Protein AF-A0A3B6VGK0-F1 (afdb_monomer_lite)

Radius of gyration: 17.01 Å; chains: 1; bounding box: 40×33×48 Å

Foldseek 3Di:
DQLVVQAQWWFQFPVRWIWHQHSQRKIWIDHPNDTDFIWAWDAAPDNFKGKTWGFDQPCVVLVQADDDADRHTATAMKMWGADPQWIKIFDFWDPVLVVLQVVCQVVAADPSNYGDPPHHCPSRDHDDPNGGDPPHIGTRGGID

Sequence (144 aa):
MWIKAVKGKSVLAPNGYLYTFKENGNVEYKINGMKRGTGIFLYAESPTNAYYYEKMPLNYVAYDVKGSIPDDKVNMLVGFILNNGKLEMTAGYTKAYKQRLSDWKKSNLTIYNTLREGKDMSEYPIPLIEEVDNFNTIKFGTLR

Secondary structure (DSSP, 8-state):
-HHHHHTT-EEE-TTS-EEEE-TTS-EEEEETTEEEEEEEEEEESSSSEEEEEEEEEHHHHTTT-BS-----EEEEEEEEEEETTEEEEE-SB-HHHHHHHHHHHHHHB-TTSBBPTT--STT--PPPGGGB-TTSEEEEEE--

Structure (mmCIF, N/CA/C/O backbone):
data_AF-A0A3B6VGK0-F1
#
_entry.id   AF-A0A3B6VGK0-F1
#
loop_
_atom_site.group_PDB
_atom_site.id
_atom_site.type_symbol
_atom_site.label_atom_id
_atom_site.label_alt_id
_atom_site.label_comp_id
_atom_site.label_asym_id
_atom_site.label_entity_id
_atom_site.label_seq_id
_atom_site.pdbx_PDB_ins_code
_atom_site.Cartn_x
_atom_site.Cartn_y
_atom_site.Cartn_z
_atom_site.occupancy
_atom_site.B_iso_or_equiv
_atom_site.auth_seq_id
_atom_site.auth_comp_id
_atom_site.auth_asym_id
_atom_site.auth_atom_id
_atom_site.pdbx_PDB_model_num
ATOM 1 N N . MET A 1 1 ? -18.307 -4.862 9.634 1.00 85.12 1 MET A N 1
ATOM 2 C CA . MET A 1 1 ? -17.968 -4.788 11.077 1.00 85.12 1 MET A CA 1
ATOM 3 C C . MET A 1 1 ? -16.772 -3.874 11.330 1.00 85.12 1 MET A C 1
ATOM 5 O O . MET A 1 1 ? -16.909 -3.000 12.174 1.00 85.12 1 MET A O 1
ATOM 9 N N . TRP A 1 2 ? -15.692 -3.969 10.542 1.00 95.75 2 TRP A N 1
ATOM 10 C CA . TRP A 1 2 ? -14.531 -3.061 10.597 1.00 95.75 2 TRP A CA 1
ATOM 11 C C . TRP A 1 2 ? -14.870 -1.560 10.671 1.00 95.75 2 TRP A C 1
ATOM 13 O O . TRP A 1 2 ? -14.521 -0.909 11.648 1.00 95.75 2 TRP A O 1
ATOM 23 N N . ILE A 1 3 ? -15.620 -1.011 9.698 1.00 96.06 3 ILE A N 1
ATOM 24 C CA . ILE A 1 3 ? -15.941 0.434 9.662 1.00 96.06 3 ILE A CA 1
ATOM 25 C C . ILE A 1 3 ? -16.615 0.893 10.962 1.00 96.06 3 ILE A C 1
ATOM 27 O O . ILE A 1 3 ? -16.268 1.938 11.496 1.00 96.06 3 ILE A O 1
ATOM 31 N N . LYS A 1 4 ? -17.520 0.089 11.537 1.00 94.12 4 LYS A N 1
ATOM 32 C CA . LYS A 1 4 ? -18.161 0.414 12.824 1.00 94.12 4 LYS A CA 1
ATOM 33 C C . LYS A 1 4 ? -17.151 0.507 13.975 1.00 94.12 4 LYS A C 1
ATOM 35 O O . LYS A 1 4 ? -17.371 1.285 14.894 1.00 94.12 4 LYS A O 1
ATOM 40 N N . ALA A 1 5 ? -16.070 -0.270 13.928 1.00 93.75 5 ALA A N 1
ATOM 41 C CA . ALA A 1 5 ? -15.038 -0.281 14.958 1.00 93.75 5 ALA A CA 1
ATOM 42 C C . ALA A 1 5 ? -14.089 0.925 14.871 1.00 93.75 5 ALA A C 1
ATOM 44 O O . ALA A 1 5 ? -13.596 1.366 15.912 1.00 93.75 5 ALA A O 1
ATOM 45 N N . VAL A 1 6 ? -13.847 1.453 13.665 1.00 96.00 6 VAL A N 1
ATOM 46 C CA . VAL A 1 6 ? -12.837 2.500 13.425 1.00 96.00 6 VAL A CA 1
ATOM 47 C C . VAL A 1 6 ? -13.415 3.879 13.111 1.00 96.00 6 VAL A C 1
ATOM 49 O O . VAL A 1 6 ? -12.727 4.867 13.331 1.00 96.00 6 VAL A O 1
ATOM 52 N N . LYS A 1 7 ? -14.656 3.985 12.620 1.00 95.50 7 LYS A N 1
ATOM 53 C CA . LYS A 1 7 ? -15.234 5.264 12.175 1.00 95.50 7 LYS A CA 1
ATOM 54 C C . LYS A 1 7 ? -15.174 6.341 13.261 1.00 95.50 7 LYS A C 1
ATOM 56 O O . LYS A 1 7 ? -15.470 6.080 14.427 1.00 95.50 7 LYS A O 1
ATOM 61 N N . GLY A 1 8 ? -14.758 7.539 12.864 1.00 95.56 8 GLY A N 1
ATOM 62 C CA . GLY A 1 8 ? -14.584 8.692 13.744 1.00 95.56 8 GLY A CA 1
ATOM 63 C C . GLY A 1 8 ? -13.316 8.650 14.601 1.00 95.56 8 GLY A C 1
ATOM 64 O O . GLY A 1 8 ? -12.949 9.679 15.164 1.00 95.56 8 GLY A O 1
ATOM 65 N N . LYS A 1 9 ? -12.620 7.509 14.673 1.00 96.50 9 LYS A N 1
ATOM 66 C CA . LYS A 1 9 ? -11.427 7.340 15.506 1.00 96.50 9 LYS A CA 1
ATOM 67 C C . LYS A 1 9 ? -10.157 7.724 14.771 1.00 96.50 9 LYS A C 1
ATOM 69 O O . LYS A 1 9 ? -10.081 7.681 13.539 1.00 96.50 9 LYS A O 1
ATOM 74 N N . SER A 1 10 ? -9.135 8.062 15.545 1.00 97.06 10 SER A N 1
ATOM 75 C CA . SER A 1 10 ? -7.811 8.394 15.037 1.00 97.06 10 SER A CA 1
ATOM 76 C C . SER A 1 10 ? -6.692 7.665 15.775 1.00 97.06 10 SER A C 1
ATOM 78 O O . SER A 1 10 ? -6.849 7.234 16.914 1.00 97.06 10 SER A O 1
ATOM 80 N N . VAL A 1 11 ? -5.534 7.547 15.130 1.00 96.81 11 VAL A N 1
ATOM 81 C CA . VAL A 1 11 ? -4.303 7.028 15.732 1.00 96.81 11 VAL A CA 1
ATOM 82 C C . VAL A 1 11 ? -3.107 7.841 15.247 1.00 96.81 11 VAL A C 1
ATOM 84 O O . VAL A 1 11 ? -3.012 8.182 14.068 1.00 96.81 11 VAL A O 1
ATOM 87 N N . LEU A 1 12 ? -2.203 8.175 16.166 1.00 95.44 12 LEU A N 1
ATOM 88 C CA . LEU A 1 12 ? -0.925 8.803 15.844 1.00 95.44 12 LEU A CA 1
ATOM 89 C C . LEU A 1 12 ? 0.101 7.703 15.581 1.00 95.44 12 LEU A C 1
ATOM 91 O O . LEU A 1 12 ? 0.459 6.986 16.508 1.00 95.44 12 LEU A O 1
ATOM 95 N N . ALA A 1 13 ? 0.546 7.573 14.335 1.00 92.88 13 ALA A N 1
ATOM 96 C CA . ALA A 1 13 ? 1.532 6.581 13.934 1.00 92.88 13 ALA A CA 1
ATOM 97 C C . ALA A 1 13 ? 2.969 7.014 14.311 1.00 92.88 13 ALA A C 1
ATOM 99 O O . ALA A 1 13 ? 3.237 8.213 14.446 1.00 92.88 13 ALA A O 1
ATOM 100 N N . PRO A 1 14 ? 3.929 6.071 14.421 1.00 89.56 14 PRO A N 1
ATOM 101 C CA . PRO A 1 14 ? 5.321 6.367 14.786 1.00 89.56 14 PRO A CA 1
ATOM 102 C C . PRO A 1 14 ? 6.034 7.356 13.858 1.00 89.56 14 PRO A C 1
ATOM 104 O O . PRO A 1 14 ? 6.986 8.011 14.264 1.00 89.56 14 PRO A O 1
ATOM 107 N N . ASN A 1 15 ? 5.572 7.478 12.614 1.00 85.94 15 ASN A N 1
ATOM 108 C CA . ASN A 1 15 ? 6.086 8.426 11.625 1.00 85.94 15 ASN A CA 1
ATOM 109 C C . ASN A 1 15 ? 5.577 9.871 11.838 1.00 85.94 15 ASN A C 1
ATOM 111 O O . ASN A 1 15 ? 5.844 10.737 11.008 1.00 85.94 15 ASN A O 1
ATOM 115 N N . GLY A 1 16 ? 4.824 10.133 12.914 1.00 91.06 16 GLY A N 1
ATOM 116 C CA . GLY A 1 16 ? 4.277 11.448 13.258 1.00 91.06 16 GLY A CA 1
ATOM 117 C C . GLY A 1 16 ? 2.968 11.796 12.546 1.00 91.06 16 GLY A C 1
ATOM 118 O O . GLY A 1 16 ? 2.431 12.885 12.750 1.00 91.06 16 GLY A O 1
ATOM 119 N N . TYR A 1 17 ? 2.431 10.890 11.727 1.00 95.06 17 TYR A N 1
ATOM 120 C CA . TYR A 1 17 ? 1.174 11.117 11.027 1.00 95.06 17 TYR A CA 1
ATOM 121 C C . TYR A 1 17 ? -0.026 10.748 11.898 1.00 95.06 17 TYR A C 1
ATOM 123 O O . TYR A 1 17 ? -0.080 9.673 12.496 1.00 95.06 17 TYR A O 1
ATOM 131 N N . LEU A 1 18 ? -1.029 11.620 11.916 1.00 96.75 18 LEU A N 1
ATOM 132 C CA . LEU A 1 18 ? -2.337 11.335 12.492 1.00 96.75 18 LEU A CA 1
ATOM 133 C C . LEU A 1 18 ? -3.234 10.733 11.412 1.00 96.75 18 LEU A C 1
ATOM 135 O O . LEU A 1 18 ? -3.586 11.431 10.463 1.00 96.75 18 LEU A O 1
ATOM 139 N N . TYR A 1 19 ? -3.611 9.469 11.574 1.00 97.25 19 TYR A N 1
ATOM 140 C CA . TYR A 1 19 ? -4.562 8.763 10.719 1.00 97.25 19 TYR A CA 1
ATOM 141 C C . TYR A 1 19 ? -5.956 8.863 11.335 1.00 97.25 19 TYR A C 1
ATOM 143 O O . TYR A 1 19 ? -6.136 8.467 12.481 1.00 97.25 19 TYR A O 1
ATOM 151 N N . THR A 1 20 ? -6.939 9.354 10.584 1.00 97.75 20 THR A N 1
ATOM 152 C CA . THR A 1 20 ? -8.339 9.503 11.002 1.00 97.75 20 THR A CA 1
ATOM 153 C C . THR A 1 20 ? -9.248 8.702 10.078 1.00 97.75 20 THR A C 1
ATOM 155 O O . THR A 1 20 ? -9.337 8.980 8.879 1.00 97.75 20 THR A O 1
ATOM 158 N N . PHE A 1 21 ? -9.968 7.739 10.645 1.00 97.50 21 PHE A N 1
ATOM 159 C CA . PHE A 1 21 ? -10.913 6.893 9.926 1.00 97.50 21 PHE A CA 1
ATOM 160 C C . PHE A 1 21 ? -12.260 7.604 9.787 1.00 97.50 21 PHE A C 1
ATOM 162 O O . PHE A 1 21 ? -12.899 8.000 10.762 1.00 97.50 21 PHE A O 1
ATOM 169 N N . LYS A 1 22 ? -12.694 7.799 8.548 1.00 97.56 22 LYS A N 1
ATOM 170 C CA . LYS A 1 22 ? -13.919 8.510 8.183 1.00 97.56 22 LYS A CA 1
ATOM 171 C C . LYS A 1 22 ? -15.130 7.576 8.257 1.00 97.56 22 LYS A C 1
ATOM 173 O O . LYS A 1 22 ? -14.996 6.355 8.266 1.00 97.56 22 LYS A O 1
ATOM 178 N N . GLU A 1 23 ? -16.329 8.155 8.255 1.00 95.62 23 GLU A N 1
ATOM 179 C CA . GLU A 1 23 ? -17.593 7.398 8.310 1.00 95.62 23 GLU A CA 1
ATOM 180 C C . GLU A 1 23 ? -17.763 6.409 7.145 1.00 95.62 23 GLU A C 1
ATOM 182 O O . GLU A 1 23 ? -18.364 5.353 7.320 1.00 95.62 23 GLU A O 1
ATOM 187 N N . ASN A 1 24 ? -17.195 6.714 5.974 1.00 94.12 24 ASN A N 1
ATOM 188 C CA . ASN A 1 24 ? -17.218 5.833 4.803 1.00 94.12 24 ASN A CA 1
ATOM 189 C C . ASN A 1 24 ? -16.119 4.751 4.820 1.00 94.12 24 ASN A C 1
ATOM 191 O O . ASN A 1 24 ? -15.945 4.042 3.836 1.00 94.12 24 ASN A O 1
ATOM 195 N N . GLY A 1 25 ? -15.357 4.642 5.910 1.00 94.19 25 GLY A N 1
ATOM 196 C CA . GLY A 1 25 ? -14.272 3.681 6.068 1.00 94.19 25 GLY A CA 1
ATOM 197 C C . GLY A 1 25 ? -12.907 4.179 5.607 1.00 94.19 25 GLY A C 1
ATOM 198 O O . GLY A 1 25 ? -11.918 3.656 6.113 1.00 94.19 25 GLY A O 1
ATOM 199 N N . ASN A 1 26 ? -12.824 5.186 4.726 1.00 97.88 26 ASN A N 1
ATOM 200 C CA . ASN A 1 26 ? -11.548 5.746 4.263 1.00 97.88 26 ASN A CA 1
ATOM 201 C C . ASN A 1 26 ? -10.717 6.279 5.432 1.00 97.88 26 ASN A C 1
ATOM 203 O O . ASN A 1 26 ? -11.262 6.705 6.449 1.00 97.88 26 ASN A O 1
ATOM 207 N N . VAL A 1 27 ? -9.401 6.327 5.261 1.00 97.50 27 VAL A N 1
ATOM 208 C CA . VAL A 1 27 ? -8.486 6.886 6.255 1.00 97.50 27 VAL A CA 1
ATOM 209 C C . VAL A 1 27 ? -7.787 8.114 5.686 1.00 97.50 27 VAL A C 1
ATOM 211 O O . VAL A 1 27 ? -7.118 8.053 4.662 1.00 97.50 27 VAL A O 1
ATOM 214 N N . GLU A 1 28 ? -7.961 9.262 6.330 1.00 97.69 28 GLU A N 1
ATOM 215 C CA . GLU A 1 28 ? -7.221 10.483 6.009 1.00 97.69 28 GLU A CA 1
ATOM 216 C C . GLU A 1 28 ? -6.013 10.583 6.930 1.00 97.69 28 GLU A C 1
ATOM 218 O O . GLU A 1 28 ? -6.163 10.381 8.131 1.00 97.69 28 GLU A O 1
ATOM 223 N N . TYR A 1 29 ? -4.839 10.924 6.401 1.00 95.75 29 TYR A N 1
ATOM 224 C CA . TYR A 1 29 ? -3.655 11.103 7.235 1.00 95.75 29 TYR A CA 1
ATOM 225 C C . TYR A 1 29 ? -3.034 12.491 7.080 1.00 95.75 29 TYR A C 1
ATOM 227 O O . TYR A 1 29 ? -2.972 13.070 5.986 1.00 95.75 29 TYR A O 1
ATOM 235 N N . LYS A 1 30 ? -2.616 13.048 8.219 1.00 96.88 30 LYS A N 1
ATOM 236 C CA . LYS A 1 30 ? -2.126 14.423 8.369 1.00 96.88 30 LYS A CA 1
ATOM 237 C C . LYS A 1 30 ? -0.791 14.459 9.086 1.00 96.88 30 LYS A C 1
ATOM 239 O O . LYS A 1 30 ? -0.551 13.650 9.971 1.00 96.88 30 LYS A O 1
ATOM 244 N N . ILE A 1 31 ? 0.013 15.468 8.776 1.00 94.81 31 ILE A N 1
ATOM 245 C CA . ILE A 1 31 ? 1.190 15.849 9.564 1.00 94.81 31 ILE A CA 1
ATOM 246 C C . ILE A 1 31 ? 1.160 17.364 9.753 1.00 94.81 31 ILE A C 1
ATOM 248 O O . ILE A 1 31 ? 0.860 18.095 8.807 1.00 94.81 31 ILE A O 1
ATOM 252 N N . ASN A 1 32 ? 1.402 17.839 10.975 1.00 91.44 32 ASN A N 1
ATOM 253 C CA . ASN A 1 32 ? 1.328 19.265 11.328 1.00 91.44 32 ASN A CA 1
ATOM 254 C C . ASN A 1 32 ? 0.007 19.933 10.880 1.00 91.44 32 ASN A C 1
ATOM 256 O O . ASN A 1 32 ? 0.004 21.029 10.329 1.00 91.44 32 ASN A O 1
ATOM 260 N N . GLY A 1 33 ? -1.122 19.231 11.039 1.00 88.69 33 GLY A N 1
ATOM 261 C CA . GLY A 1 33 ? -2.460 19.707 10.651 1.00 88.69 33 GLY A CA 1
ATOM 262 C C . GLY A 1 33 ? -2.767 19.672 9.146 1.00 88.69 33 GLY A C 1
ATOM 263 O O . GLY A 1 33 ? -3.934 19.754 8.762 1.00 88.69 33 GLY A O 1
ATOM 264 N N . MET A 1 34 ? -1.764 19.475 8.288 1.00 93.69 34 MET A N 1
ATOM 265 C CA . MET A 1 34 ? -1.931 19.446 6.835 1.00 93.69 34 MET A CA 1
ATOM 266 C C . MET A 1 34 ? -2.258 18.039 6.341 1.00 93.69 34 MET A C 1
ATOM 268 O O . MET A 1 34 ? -1.565 17.075 6.672 1.00 93.69 34 MET A O 1
ATOM 272 N N . LYS A 1 35 ? -3.300 17.925 5.511 1.00 95.44 35 LYS A N 1
ATOM 273 C CA . LYS A 1 35 ? -3.650 16.680 4.817 1.00 95.44 35 LYS A CA 1
ATOM 274 C C . LYS A 1 35 ? -2.527 16.280 3.867 1.00 95.44 35 LYS A C 1
ATOM 276 O O . LYS A 1 35 ? -2.105 17.082 3.040 1.00 95.44 35 LYS A O 1
ATOM 281 N N . ARG A 1 36 ? -2.070 15.033 3.986 1.00 94.31 36 ARG A N 1
ATOM 282 C CA . ARG A 1 36 ? -1.023 14.468 3.126 1.00 94.31 36 ARG A CA 1
ATOM 283 C C . ARG A 1 36 ? -1.555 13.429 2.159 1.00 94.31 36 ARG A C 1
ATOM 285 O O . ARG A 1 36 ? -1.097 13.394 1.027 1.00 94.31 36 ARG A O 1
ATOM 292 N N . GLY A 1 37 ? -2.576 12.680 2.555 1.00 94.06 37 GLY A N 1
ATOM 293 C CA . GLY A 1 37 ? -3.200 11.731 1.649 1.00 94.06 37 GLY A CA 1
ATOM 294 C C . GLY A 1 37 ? -4.472 11.118 2.200 1.00 94.06 37 GLY A C 1
ATOM 295 O O . GLY A 1 37 ? -5.049 11.563 3.202 1.00 94.06 37 GLY A O 1
ATOM 296 N N . THR A 1 38 ? -4.972 10.130 1.472 1.00 96.81 38 THR A N 1
ATOM 297 C CA . THR A 1 38 ? -6.165 9.373 1.841 1.00 96.81 38 THR A CA 1
ATOM 298 C C . THR A 1 38 ? -6.007 7.938 1.366 1.00 96.81 38 THR A C 1
ATOM 300 O O . THR A 1 38 ? -5.904 7.697 0.167 1.00 96.81 38 THR A O 1
ATOM 303 N N . GLY A 1 39 ? -6.032 6.999 2.308 1.00 97.50 39 GLY A N 1
ATOM 304 C CA . GLY A 1 39 ? -6.228 5.587 2.015 1.00 97.50 39 GLY A CA 1
ATOM 305 C C . GLY A 1 39 ? -7.710 5.327 1.758 1.00 97.50 39 GLY A C 1
ATOM 306 O O . GLY A 1 39 ? -8.567 5.663 2.583 1.00 97.50 39 GLY A O 1
ATOM 307 N N . ILE A 1 40 ? -8.018 4.747 0.607 1.00 98.19 40 ILE A N 1
ATOM 308 C CA . ILE A 1 40 ? -9.369 4.376 0.204 1.00 98.19 40 ILE A CA 1
ATOM 309 C C . ILE A 1 40 ? -9.667 2.980 0.734 1.00 98.19 40 ILE A C 1
ATOM 311 O O . ILE A 1 40 ? -8.885 2.056 0.518 1.00 98.19 40 ILE A O 1
ATOM 315 N N . PHE A 1 41 ? -10.783 2.837 1.444 1.00 97.94 41 PHE A N 1
ATOM 316 C CA . PHE A 1 41 ? -11.234 1.544 1.940 1.00 97.94 41 PHE A CA 1
ATOM 317 C C . PHE A 1 41 ? -11.614 0.640 0.766 1.00 97.94 41 PHE A C 1
ATOM 319 O O . PHE A 1 41 ? -12.409 1.040 -0.084 1.00 97.94 41 PHE A O 1
ATOM 326 N N . LEU A 1 42 ? -11.056 -0.570 0.735 1.00 97.00 42 LEU A N 1
ATOM 327 C CA . LEU A 1 42 ? -11.360 -1.563 -0.291 1.00 97.00 42 LEU A CA 1
ATOM 328 C C . LEU A 1 42 ? -12.410 -2.556 0.222 1.00 97.00 42 LEU A C 1
ATOM 330 O O . LEU A 1 42 ? -13.529 -2.594 -0.279 1.00 97.00 42 LEU A O 1
ATOM 334 N N . TYR A 1 43 ? -12.069 -3.330 1.252 1.00 96.38 43 TYR A N 1
ATOM 335 C CA . TYR A 1 43 ? -12.990 -4.208 1.985 1.00 96.38 43 TYR A CA 1
ATOM 336 C C . TYR A 1 43 ? -12.359 -4.628 3.318 1.00 96.38 43 TYR A C 1
ATOM 338 O O . TYR A 1 43 ? -11.202 -4.327 3.618 1.00 96.38 43 TYR A O 1
ATOM 346 N N . ALA A 1 44 ? -13.143 -5.342 4.122 1.00 96.38 44 ALA A N 1
ATOM 347 C CA . ALA A 1 44 ? -12.687 -5.964 5.351 1.00 96.38 44 ALA A CA 1
ATOM 348 C C . ALA A 1 44 ? -12.845 -7.479 5.255 1.00 96.38 44 ALA A C 1
ATOM 350 O O . ALA A 1 44 ? -13.952 -7.963 5.023 1.00 96.38 44 ALA A O 1
ATOM 351 N N . GLU A 1 45 ? -11.751 -8.207 5.454 1.00 94.38 45 GLU A N 1
ATOM 352 C CA . GLU A 1 45 ? -11.749 -9.670 5.532 1.00 94.38 45 GLU A CA 1
ATOM 353 C C . GLU A 1 45 ? -12.379 -10.146 6.846 1.00 94.38 45 GLU A C 1
ATOM 355 O O . GLU A 1 45 ? -13.045 -11.177 6.898 1.00 94.38 45 GLU A O 1
ATOM 360 N N . SER A 1 46 ? -12.232 -9.357 7.911 1.00 93.88 46 SER A N 1
ATOM 361 C CA . SER A 1 46 ? -12.792 -9.663 9.224 1.00 93.88 46 SER A CA 1
ATOM 362 C C . SER A 1 46 ? -13.163 -8.378 9.985 1.00 93.88 46 SER A C 1
ATOM 364 O O . SER A 1 46 ? -12.922 -7.261 9.518 1.00 93.88 46 SER A O 1
ATOM 366 N N . PRO A 1 47 ? -13.765 -8.471 11.185 1.00 92.25 47 PRO A N 1
ATOM 367 C CA . PRO A 1 47 ? -13.937 -7.313 12.065 1.00 92.25 47 PRO A CA 1
ATOM 368 C C . PRO A 1 47 ? -12.621 -6.643 12.485 1.00 92.25 47 PRO A C 1
ATOM 370 O O . PRO A 1 47 ? -12.659 -5.493 12.916 1.00 92.25 47 PRO A O 1
ATOM 373 N N . THR A 1 48 ? -11.495 -7.351 12.367 1.00 95.25 48 THR A N 1
ATOM 374 C CA . THR A 1 48 ? -10.167 -6.938 12.834 1.00 95.25 48 THR A CA 1
ATOM 375 C C . THR A 1 48 ? -9.162 -6.733 11.708 1.00 95.25 48 THR A C 1
ATOM 377 O O . THR A 1 48 ? -8.060 -6.286 11.992 1.00 95.25 48 THR A O 1
ATOM 380 N N . ASN A 1 49 ? -9.503 -7.037 10.455 1.00 96.25 49 ASN A N 1
ATOM 381 C CA . ASN A 1 49 ? -8.586 -6.959 9.320 1.00 96.25 49 ASN A CA 1
ATOM 382 C C . ASN A 1 49 ? -9.287 -6.293 8.138 1.00 96.25 49 ASN A C 1
ATOM 384 O O . ASN A 1 49 ? -10.353 -6.741 7.701 1.00 96.25 49 ASN A O 1
ATOM 388 N N . ALA A 1 50 ? -8.682 -5.235 7.610 1.00 97.50 50 ALA A N 1
ATOM 389 C CA . ALA A 1 50 ? -9.192 -4.545 6.437 1.00 97.50 50 ALA A CA 1
ATOM 390 C C . ALA A 1 50 ? -8.086 -4.050 5.530 1.00 97.50 50 ALA A C 1
ATOM 392 O O . ALA A 1 50 ? -7.004 -3.699 5.988 1.00 97.50 50 ALA A O 1
ATOM 393 N N . TYR A 1 51 ? -8.403 -3.967 4.246 1.00 97.88 51 TYR A N 1
ATOM 394 C CA . TYR A 1 51 ? -7.467 -3.569 3.216 1.00 97.88 51 TYR A CA 1
ATOM 395 C C . TYR A 1 51 ? -7.882 -2.242 2.607 1.00 97.88 51 TYR A C 1
ATOM 397 O O . TYR A 1 51 ? -9.064 -1.923 2.439 1.00 97.88 51 TYR A O 1
ATOM 405 N N . TYR A 1 52 ? -6.862 -1.462 2.306 1.00 98.12 52 TYR A N 1
ATOM 406 C CA . TYR A 1 52 ? -6.949 -0.122 1.777 1.00 98.12 52 TYR A CA 1
ATOM 407 C C . TYR A 1 52 ? -5.982 -0.006 0.616 1.00 98.12 52 TYR A C 1
ATOM 409 O O . TYR A 1 52 ? -4.974 -0.709 0.572 1.00 98.12 52 TYR A O 1
ATOM 417 N N . TYR A 1 53 ? -6.254 0.922 -0.290 1.00 97.44 53 TYR A N 1
ATOM 418 C CA . TYR A 1 53 ? -5.261 1.345 -1.264 1.00 97.44 53 TYR A CA 1
ATOM 419 C C . TYR A 1 53 ? -5.067 2.852 -1.238 1.00 97.44 53 TYR A C 1
ATOM 421 O O . TYR A 1 53 ? -5.976 3.619 -0.917 1.00 97.44 53 TYR A O 1
ATOM 429 N N . GLU A 1 54 ? -3.881 3.282 -1.635 1.00 95.75 54 GLU A N 1
ATOM 430 C CA . GLU A 1 54 ? -3.590 4.666 -1.957 1.00 95.75 54 GLU A CA 1
ATOM 431 C C . GLU A 1 54 ? -3.276 4.795 -3.447 1.00 95.75 54 GLU A C 1
ATOM 433 O O . GLU A 1 54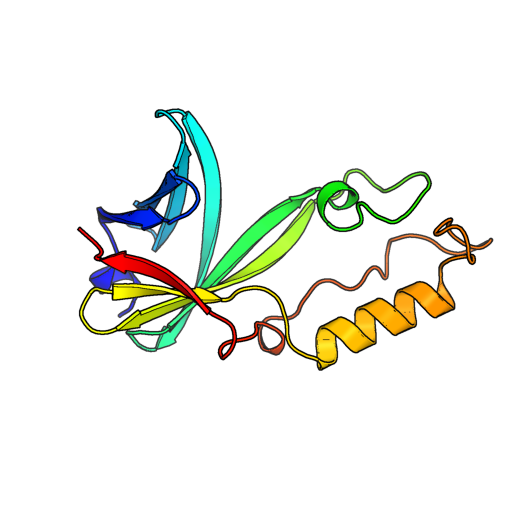 ? -2.560 3.972 -4.014 1.00 95.75 54 GLU A O 1
ATOM 438 N N . LYS A 1 55 ? -3.810 5.841 -4.085 1.00 95.31 55 LYS A N 1
ATOM 439 C CA . LYS A 1 55 ? -3.436 6.195 -5.456 1.00 95.31 55 LYS A CA 1
ATOM 440 C C . LYS A 1 55 ? -2.117 6.957 -5.431 1.00 95.31 55 LYS A C 1
ATOM 442 O O . LYS A 1 55 ? -2.110 8.140 -5.095 1.00 95.31 55 LYS A O 1
ATOM 447 N N . MET A 1 56 ? -1.035 6.295 -5.821 1.00 94.56 56 MET A N 1
ATOM 448 C CA . MET A 1 56 ? 0.301 6.881 -5.887 1.00 94.56 56 MET A CA 1
ATOM 449 C C . MET A 1 56 ? 0.737 7.083 -7.342 1.00 94.56 56 MET A C 1
ATOM 451 O O . MET A 1 56 ? 0.423 6.240 -8.182 1.00 94.56 56 MET A O 1
ATOM 455 N N . PRO A 1 57 ? 1.450 8.176 -7.666 1.00 95.12 57 PRO A N 1
ATOM 456 C CA . PRO A 1 57 ? 2.112 8.317 -8.960 1.00 95.12 57 PRO A CA 1
ATOM 457 C C . PRO A 1 57 ? 3.049 7.136 -9.238 1.00 95.12 57 PRO A C 1
ATOM 459 O O . PRO A 1 57 ? 3.796 6.715 -8.352 1.00 95.12 57 PRO A O 1
ATOM 462 N N . LEU A 1 58 ? 3.047 6.611 -10.463 1.00 95.12 58 LEU A N 1
ATOM 463 C CA . LEU A 1 58 ? 3.895 5.478 -10.831 1.00 95.12 58 LEU A CA 1
ATOM 464 C C . LEU A 1 58 ? 5.381 5.812 -10.668 1.00 95.12 58 LEU A C 1
ATOM 466 O O . LEU A 1 58 ? 6.142 4.975 -10.197 1.00 95.12 58 LEU A O 1
ATOM 470 N N . ASN A 1 59 ? 5.792 7.046 -10.966 1.00 93.88 59 ASN A N 1
ATOM 471 C CA . ASN A 1 59 ? 7.171 7.502 -10.763 1.00 93.88 59 ASN A CA 1
ATOM 472 C C . ASN A 1 59 ? 7.608 7.526 -9.285 1.00 93.88 59 ASN A C 1
ATOM 474 O O . ASN A 1 59 ? 8.796 7.403 -9.001 1.00 93.88 59 ASN A O 1
ATOM 478 N N . TYR A 1 60 ? 6.668 7.639 -8.343 1.00 93.50 60 TYR A N 1
ATOM 479 C CA . TYR A 1 60 ? 6.946 7.547 -6.912 1.00 93.50 60 TYR A CA 1
ATOM 480 C C . TYR A 1 60 ? 7.200 6.095 -6.495 1.00 93.50 60 TYR A C 1
ATOM 482 O O . TYR A 1 60 ? 8.081 5.816 -5.685 1.00 93.50 60 TYR A O 1
ATOM 490 N N . VAL A 1 61 ? 6.447 5.157 -7.073 1.00 94.31 61 VAL A N 1
ATOM 491 C CA . VAL A 1 61 ? 6.560 3.721 -6.781 1.00 94.31 61 VAL A CA 1
ATOM 492 C C . VAL A 1 61 ? 7.771 3.103 -7.488 1.00 94.31 61 VAL A C 1
ATOM 494 O O . VAL A 1 61 ? 8.549 2.375 -6.875 1.00 94.31 61 VAL A O 1
ATOM 497 N N . ALA A 1 62 ? 7.964 3.433 -8.763 1.00 95.19 62 ALA A N 1
ATOM 498 C CA . ALA A 1 62 ? 9.057 2.981 -9.617 1.00 95.19 62 ALA A CA 1
ATOM 499 C C . ALA A 1 62 ? 10.267 3.935 -9.573 1.00 95.19 62 ALA A C 1
ATOM 501 O O . ALA A 1 62 ? 10.936 4.135 -10.585 1.00 95.19 62 ALA A O 1
ATOM 502 N N . TYR A 1 63 ? 10.549 4.525 -8.406 1.00 91.81 63 TYR A N 1
ATOM 503 C CA . TYR A 1 63 ? 11.565 5.572 -8.219 1.00 91.81 63 TYR A CA 1
ATOM 504 C C . TYR A 1 63 ? 12.983 5.166 -8.652 1.00 91.81 63 TYR A C 1
ATOM 506 O O . TYR A 1 63 ? 13.841 6.024 -8.857 1.00 91.81 63 TYR A O 1
ATOM 514 N N . ASP A 1 64 ? 13.258 3.864 -8.740 1.00 92.56 64 ASP A N 1
ATOM 515 C CA . ASP A 1 64 ? 14.563 3.330 -9.108 1.00 92.56 64 ASP A CA 1
ATOM 516 C C . ASP A 1 64 ? 14.728 3.073 -10.611 1.00 92.56 64 ASP A C 1
ATOM 518 O O . ASP A 1 64 ? 15.843 2.777 -11.048 1.00 92.56 64 ASP A O 1
ATOM 522 N N . VAL A 1 65 ? 13.654 3.217 -11.396 1.00 94.69 65 VAL A N 1
ATOM 523 C CA . VAL A 1 65 ? 13.673 3.144 -12.861 1.00 94.69 65 VAL A CA 1
ATOM 524 C C . VAL A 1 65 ? 14.101 4.494 -13.432 1.00 94.69 65 VAL A C 1
ATOM 526 O O . VAL A 1 65 ? 13.573 5.544 -13.076 1.00 94.69 65 VAL A O 1
ATOM 529 N N . LYS A 1 66 ? 15.065 4.476 -14.353 1.00 91.00 66 LYS A N 1
ATOM 530 C CA . LYS A 1 66 ? 15.554 5.664 -15.056 1.00 91.00 66 LYS A CA 1
ATOM 531 C C . LYS A 1 66 ? 14.922 5.757 -16.439 1.00 91.00 66 LYS A C 1
ATOM 533 O O . LYS A 1 66 ? 14.983 4.811 -17.220 1.00 91.00 66 LYS A O 1
ATOM 538 N N . GLY A 1 67 ? 14.386 6.926 -16.767 1.00 82.75 67 GLY A N 1
ATOM 539 C CA . GLY A 1 67 ? 13.785 7.205 -18.069 1.00 82.75 67 GLY A CA 1
ATOM 540 C C . GLY A 1 67 ? 12.449 7.921 -17.937 1.00 82.75 67 GLY A C 1
ATOM 541 O O . GLY A 1 67 ? 12.104 8.423 -16.869 1.00 82.75 67 GLY A O 1
ATOM 542 N N . SER A 1 68 ? 11.705 7.978 -19.041 1.00 85.44 68 SER A N 1
ATOM 543 C CA . SER A 1 68 ? 10.350 8.522 -19.035 1.00 85.44 68 SER A CA 1
ATOM 544 C C . SER A 1 68 ? 9.407 7.505 -18.394 1.00 85.44 68 SER A C 1
ATOM 546 O O . SER A 1 68 ? 9.145 6.447 -18.962 1.00 85.44 68 SER A O 1
ATOM 548 N N . ILE A 1 69 ? 8.947 7.809 -17.182 1.00 91.75 69 ILE A N 1
ATOM 549 C CA . ILE A 1 69 ? 7.889 7.059 -16.506 1.00 91.75 69 ILE A CA 1
ATOM 550 C C . ILE A 1 69 ? 6.570 7.793 -16.786 1.00 91.75 69 ILE A C 1
ATOM 552 O O . ILE A 1 69 ? 6.535 9.013 -16.596 1.00 91.75 69 ILE A O 1
ATOM 556 N N . PRO A 1 70 ? 5.503 7.097 -17.218 1.00 91.75 70 PRO A N 1
ATOM 557 C CA . PRO A 1 70 ? 4.190 7.706 -17.406 1.00 91.75 70 PRO A CA 1
ATOM 558 C C . PRO A 1 70 ? 3.688 8.415 -16.144 1.00 91.75 70 PRO A C 1
ATOM 560 O O . PRO A 1 70 ? 3.925 7.948 -15.026 1.00 91.75 70 PRO A O 1
ATOM 563 N N . ASP A 1 71 ? 2.934 9.502 -16.320 1.00 90.75 71 ASP A N 1
ATOM 564 C CA . ASP A 1 71 ? 2.242 10.208 -15.227 1.00 90.75 71 ASP A CA 1
ATOM 565 C C . ASP A 1 71 ? 0.939 9.490 -14.814 1.00 90.75 71 ASP A C 1
ATOM 567 O O . ASP A 1 71 ? -0.109 10.090 -14.574 1.00 90.75 71 ASP A O 1
ATOM 571 N N . ASP A 1 72 ? 1.002 8.161 -14.765 1.00 93.62 72 ASP A N 1
ATOM 572 C CA . ASP A 1 72 ? -0.103 7.311 -14.351 1.00 93.62 72 ASP A CA 1
ATOM 573 C C . ASP A 1 72 ? -0.134 7.181 -12.829 1.00 93.62 72 ASP A C 1
ATOM 575 O O . ASP A 1 72 ? 0.884 7.271 -12.135 1.00 93.62 72 ASP A O 1
ATOM 579 N N . LYS A 1 73 ? -1.327 6.925 -12.286 1.00 94.88 73 LYS A N 1
ATOM 580 C CA . LYS A 1 73 ? -1.509 6.613 -10.865 1.00 94.88 73 LYS A CA 1
ATOM 581 C C . LYS A 1 73 ? -1.872 5.154 -10.694 1.00 94.88 73 LYS A C 1
ATOM 583 O O . LYS A 1 73 ? -2.787 4.655 -11.344 1.00 94.88 73 LYS A O 1
ATOM 588 N N . VAL A 1 74 ? -1.207 4.512 -9.746 1.00 95.94 74 VAL A N 1
ATOM 589 C CA . VAL A 1 74 ? -1.385 3.099 -9.425 1.00 95.94 74 VAL A CA 1
ATOM 590 C C . VAL A 1 74 ? -1.864 2.930 -7.992 1.00 95.94 74 VAL A C 1
ATOM 592 O O . VAL A 1 74 ? -1.648 3.792 -7.138 1.00 95.94 74 VAL A O 1
ATOM 595 N N . ASN A 1 75 ? -2.561 1.827 -7.733 1.00 96.00 75 ASN A N 1
ATOM 596 C CA . ASN A 1 75 ? -3.091 1.519 -6.411 1.00 96.00 75 ASN A CA 1
ATOM 597 C C . ASN A 1 75 ? -2.040 0.743 -5.611 1.00 96.00 75 ASN A C 1
ATOM 599 O O . ASN A 1 75 ? -1.719 -0.390 -5.954 1.00 96.00 75 ASN A O 1
ATOM 603 N N . MET A 1 76 ? -1.539 1.339 -4.532 1.00 96.38 76 MET A N 1
ATOM 604 C CA . MET A 1 76 ? -0.632 0.683 -3.588 1.00 96.38 76 MET A CA 1
ATOM 605 C C . MET A 1 76 ? -1.419 0.233 -2.364 1.00 96.38 76 MET A C 1
ATOM 607 O O . MET A 1 76 ? -2.126 1.039 -1.761 1.00 96.38 76 MET A O 1
ATOM 611 N N . LEU A 1 77 ? -1.326 -1.050 -2.021 1.00 97.00 77 LEU A N 1
ATOM 612 C CA . LEU A 1 77 ? -2.189 -1.699 -1.036 1.00 97.00 77 LEU A CA 1
ATOM 613 C C . LEU A 1 77 ? -1.534 -1.767 0.344 1.00 97.00 77 LEU A C 1
ATOM 615 O O . LEU A 1 77 ? -0.339 -2.025 0.475 1.00 97.00 77 LEU A O 1
ATOM 619 N N . VAL A 1 78 ? -2.347 -1.592 1.382 1.00 96.00 78 VAL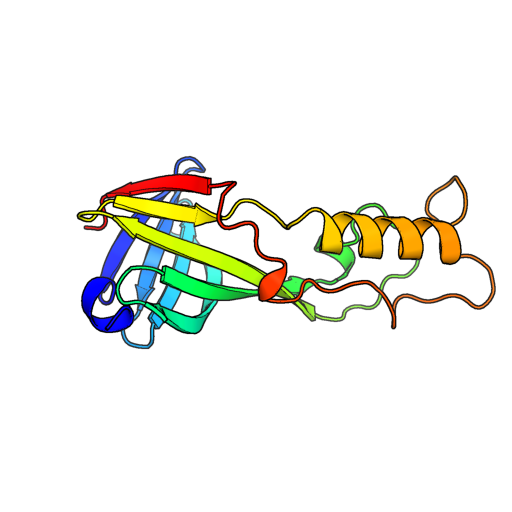 A N 1
ATOM 620 C CA . VAL A 1 78 ? -1.973 -1.831 2.779 1.00 96.00 78 VAL A CA 1
ATOM 621 C C . VAL A 1 78 ? -3.117 -2.523 3.514 1.00 96.00 78 VAL A C 1
ATOM 623 O O . VAL A 1 78 ? -4.293 -2.267 3.250 1.00 96.00 78 VAL A O 1
ATOM 626 N N . GLY A 1 79 ? -2.777 -3.386 4.462 1.00 97.00 79 GLY A N 1
ATOM 627 C CA . GLY A 1 79 ? -3.689 -3.934 5.453 1.00 97.00 79 GLY A CA 1
ATOM 628 C C . GLY A 1 79 ? -3.610 -3.148 6.759 1.00 97.00 79 GLY A C 1
ATOM 629 O O . GLY A 1 79 ? -2.533 -2.729 7.181 1.00 97.00 79 GLY A O 1
ATOM 630 N N . PHE A 1 80 ? -4.747 -2.979 7.423 1.00 97.12 80 PHE A N 1
ATOM 631 C CA . PHE A 1 80 ? -4.831 -2.577 8.820 1.00 97.12 80 PHE A CA 1
ATOM 632 C C . PHE A 1 80 ? -5.352 -3.732 9.661 1.00 97.12 80 PHE A C 1
ATOM 634 O O . PHE A 1 80 ? -6.315 -4.405 9.288 1.00 97.12 80 PHE A O 1
ATOM 641 N N . ILE A 1 81 ? -4.732 -3.913 10.824 1.00 97.12 81 ILE A N 1
ATOM 642 C CA . ILE A 1 81 ? -5.067 -4.954 11.788 1.00 97.12 81 ILE A CA 1
ATOM 643 C C . ILE A 1 81 ? -5.418 -4.281 13.113 1.00 97.12 81 ILE A C 1
ATOM 645 O O . ILE A 1 81 ? -4.651 -3.470 13.629 1.00 97.12 81 ILE A O 1
ATOM 649 N N . LEU A 1 82 ? -6.590 -4.596 13.657 1.00 96.31 82 LEU A N 1
ATOM 650 C CA . LEU A 1 82 ? -7.092 -4.056 14.915 1.00 96.31 82 LEU A CA 1
ATOM 651 C C . LEU A 1 82 ? -7.136 -5.151 15.976 1.00 96.31 82 LEU A C 1
ATOM 653 O O . LEU A 1 82 ? -7.935 -6.078 15.886 1.00 96.31 82 LEU A O 1
ATOM 657 N N . ASN A 1 83 ? -6.338 -4.993 17.027 1.00 94.44 83 ASN A N 1
ATOM 658 C CA . ASN A 1 83 ? -6.301 -5.911 18.156 1.00 94.44 83 ASN A CA 1
ATOM 659 C C . ASN A 1 83 ? -6.502 -5.147 19.469 1.00 94.44 83 ASN A C 1
ATOM 661 O O . ASN A 1 83 ? -5.639 -4.377 19.892 1.00 94.44 83 ASN A O 1
ATOM 665 N N . ASN A 1 84 ? -7.658 -5.336 20.112 1.00 91.00 84 ASN A N 1
ATOM 666 C CA . ASN A 1 84 ? -8.008 -4.699 21.388 1.00 91.00 84 ASN A CA 1
ATOM 667 C C . ASN A 1 84 ? -7.779 -3.174 21.391 1.00 91.00 84 ASN A C 1
ATOM 669 O O . ASN A 1 84 ? -7.168 -2.615 22.300 1.00 91.00 84 ASN A O 1
ATOM 673 N N . GLY A 1 85 ? -8.222 -2.500 20.325 1.00 92.25 85 GLY A N 1
ATOM 674 C CA . GLY A 1 85 ? -8.052 -1.054 20.152 1.00 92.25 85 GLY A CA 1
ATOM 675 C C . GLY A 1 85 ? -6.672 -0.624 19.645 1.00 92.25 85 GLY A C 1
ATOM 676 O O . GLY A 1 85 ? -6.519 0.531 19.255 1.00 92.25 85 GLY A O 1
ATOM 677 N N . LYS A 1 86 ? -5.679 -1.520 19.602 1.00 95.94 86 LYS A N 1
ATOM 678 C CA . LYS A 1 86 ? -4.360 -1.255 19.017 1.00 95.94 86 LYS A CA 1
ATOM 679 C C . LYS A 1 86 ? -4.399 -1.517 17.517 1.00 95.94 86 LYS A C 1
ATOM 681 O O . LYS A 1 86 ? -4.802 -2.596 17.093 1.00 95.94 86 LYS A O 1
ATOM 686 N N . LEU A 1 87 ? -3.992 -0.525 16.740 1.00 96.94 87 LEU A N 1
ATOM 687 C CA . LEU A 1 87 ? -3.917 -0.593 15.293 1.00 96.94 87 LEU A CA 1
ATOM 688 C C . LEU A 1 87 ? -2.485 -0.893 14.849 1.00 96.94 87 LEU A C 1
ATOM 690 O O . LEU A 1 87 ? -1.525 -0.277 15.322 1.00 96.94 87 LEU A O 1
ATOM 694 N N . GLU A 1 88 ? -2.368 -1.797 13.892 1.00 96.62 88 GLU A N 1
ATOM 695 C CA . GLU A 1 88 ? -1.155 -2.086 13.141 1.00 96.62 88 GLU A CA 1
ATOM 696 C C . GLU A 1 88 ? -1.437 -1.918 11.646 1.00 96.62 88 GLU A C 1
ATOM 698 O O . GLU A 1 88 ? -2.578 -2.063 11.205 1.00 96.62 88 GLU A O 1
ATOM 703 N N . MET A 1 89 ? -0.403 -1.599 10.872 1.00 95.94 89 MET A N 1
ATOM 704 C CA . MET A 1 89 ? -0.460 -1.518 9.413 1.00 95.94 89 MET A CA 1
ATOM 705 C C . MET A 1 89 ? 0.573 -2.470 8.819 1.00 95.94 89 MET A C 1
ATOM 707 O O . MET A 1 89 ? 1.695 -2.543 9.315 1.00 95.94 89 MET A O 1
ATOM 711 N N . THR A 1 90 ? 0.232 -3.179 7.752 1.00 96.06 90 THR A N 1
ATOM 712 C CA . THR A 1 90 ? 1.191 -4.020 7.028 1.00 96.06 90 THR A CA 1
ATOM 713 C C . THR A 1 90 ? 2.280 -3.167 6.382 1.00 96.06 90 THR A C 1
ATOM 715 O O . THR A 1 90 ? 2.014 -2.082 5.860 1.00 96.06 90 THR A O 1
ATOM 718 N N . ALA A 1 91 ? 3.504 -3.673 6.369 1.00 91.38 91 ALA A N 1
ATOM 719 C CA . ALA A 1 91 ? 4.682 -2.993 5.862 1.00 91.38 91 ALA A CA 1
ATOM 720 C C . ALA A 1 91 ? 5.245 -3.741 4.650 1.00 91.38 91 ALA A C 1
ATOM 722 O O . ALA A 1 91 ? 6.137 -4.581 4.751 1.00 91.38 91 ALA A O 1
ATOM 723 N N . GLY A 1 92 ? 4.729 -3.407 3.472 1.00 93.31 92 GLY A N 1
ATOM 724 C CA . GLY A 1 92 ? 5.180 -3.984 2.212 1.00 93.31 92 GLY A CA 1
ATOM 725 C C . GLY A 1 92 ? 4.476 -5.288 1.845 1.00 93.31 9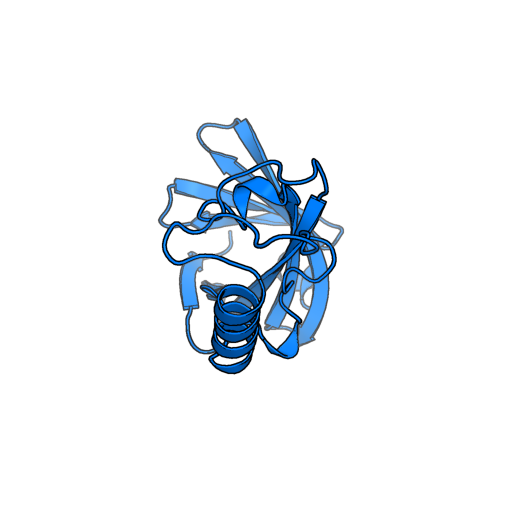2 GLY A C 1
ATOM 726 O O . GLY A 1 92 ? 3.345 -5.545 2.252 1.00 93.31 92 GLY A O 1
ATOM 727 N N . TYR A 1 93 ? 5.155 -6.073 1.011 1.00 96.88 93 TYR A N 1
ATOM 728 C CA . TYR A 1 93 ? 4.533 -7.138 0.231 1.00 96.88 93 TYR A CA 1
ATOM 729 C C . TYR A 1 93 ? 5.267 -8.474 0.362 1.00 96.88 93 TYR A C 1
ATOM 731 O O . TYR A 1 93 ? 6.457 -8.533 0.715 1.00 96.88 93 TYR A O 1
ATOM 739 N N . THR A 1 94 ? 4.545 -9.544 0.040 1.00 97.56 94 THR A N 1
ATOM 740 C CA . THR A 1 94 ? 5.004 -10.929 0.129 1.00 97.56 94 THR A CA 1
ATOM 741 C C . THR A 1 94 ? 6.199 -11.203 -0.789 1.00 97.56 94 THR A C 1
ATOM 743 O O . THR A 1 94 ? 6.564 -10.424 -1.678 1.00 97.56 94 THR A O 1
ATOM 746 N N . LYS A 1 95 ? 6.831 -12.366 -0.590 1.00 96.94 95 LYS A N 1
ATOM 747 C CA . LYS A 1 95 ? 7.908 -12.845 -1.470 1.00 96.94 95 LYS A CA 1
ATOM 748 C C . LYS A 1 95 ? 7.448 -13.000 -2.926 1.00 96.94 95 LYS A C 1
ATOM 750 O O . LYS A 1 95 ? 8.255 -12.764 -3.817 1.00 96.94 95 LYS A O 1
ATOM 755 N N . ALA A 1 96 ? 6.179 -13.345 -3.161 1.00 97.25 96 ALA A N 1
ATOM 756 C CA . ALA A 1 96 ? 5.621 -13.515 -4.504 1.00 97.25 96 ALA A CA 1
ATOM 757 C C . ALA A 1 96 ? 5.659 -12.204 -5.309 1.00 97.25 96 ALA A C 1
ATOM 759 O O . ALA A 1 96 ? 6.221 -12.176 -6.404 1.00 97.25 96 ALA A O 1
ATOM 760 N N . TYR A 1 97 ? 5.197 -11.098 -4.719 1.00 97.62 97 TYR A N 1
ATOM 761 C CA . TYR A 1 97 ? 5.286 -9.783 -5.359 1.00 97.62 97 TYR A CA 1
ATOM 762 C C . TYR A 1 97 ? 6.731 -9.356 -5.601 1.00 97.62 97 TYR A C 1
ATOM 764 O O . TYR A 1 97 ? 7.085 -8.902 -6.688 1.00 97.62 97 TYR A O 1
ATOM 772 N N . LYS A 1 98 ? 7.597 -9.535 -4.594 1.00 96.88 98 LYS A N 1
ATOM 773 C CA . LYS A 1 98 ? 9.025 -9.198 -4.713 1.00 96.88 98 LYS A CA 1
ATOM 774 C C . LYS A 1 98 ? 9.687 -9.960 -5.865 1.00 96.88 98 LYS A C 1
ATOM 776 O O . LYS A 1 98 ? 10.516 -9.385 -6.567 1.00 96.88 98 LYS A O 1
ATOM 781 N N . GLN A 1 99 ? 9.294 -11.215 -6.084 1.00 98.06 99 GLN A N 1
ATOM 782 C CA . GLN A 1 99 ? 9.763 -12.026 -7.202 1.00 98.06 99 GLN A CA 1
ATOM 783 C C . GLN A 1 99 ? 9.245 -11.493 -8.546 1.00 98.06 99 GLN A C 1
ATOM 785 O O . GLN A 1 99 ? 10.060 -11.213 -9.420 1.00 98.06 99 GLN A O 1
ATOM 790 N N . ARG A 1 100 ? 7.933 -11.241 -8.682 1.00 97.81 100 ARG A N 1
ATOM 791 C CA . ARG A 1 100 ? 7.326 -10.610 -9.876 1.00 97.81 100 ARG A CA 1
ATOM 792 C C . ARG A 1 100 ? 8.026 -9.305 -10.257 1.00 97.81 100 ARG A C 1
ATOM 794 O O . ARG A 1 100 ? 8.407 -9.118 -11.410 1.00 97.81 100 ARG A O 1
ATOM 801 N N . LEU A 1 101 ? 8.245 -8.425 -9.280 1.00 97.38 101 LEU A N 1
ATOM 802 C CA . LEU A 1 101 ? 8.959 -7.167 -9.484 1.00 97.38 101 LEU A CA 1
ATOM 803 C C . LEU A 1 101 ? 10.412 -7.397 -9.916 1.00 97.38 101 LEU A C 1
ATOM 805 O O . LEU A 1 101 ? 10.895 -6.723 -10.823 1.00 97.38 101 LEU A O 1
ATOM 809 N N . SER A 1 102 ? 11.114 -8.349 -9.297 1.00 97.50 102 SER A N 1
ATOM 810 C CA . SER A 1 102 ? 12.488 -8.693 -9.680 1.00 97.50 102 SER A CA 1
ATOM 811 C C . SER A 1 102 ? 12.573 -9.223 -11.112 1.00 97.50 102 SER A C 1
ATOM 813 O O . SER A 1 102 ? 13.448 -8.802 -11.868 1.00 97.50 102 SER A O 1
ATOM 815 N N . A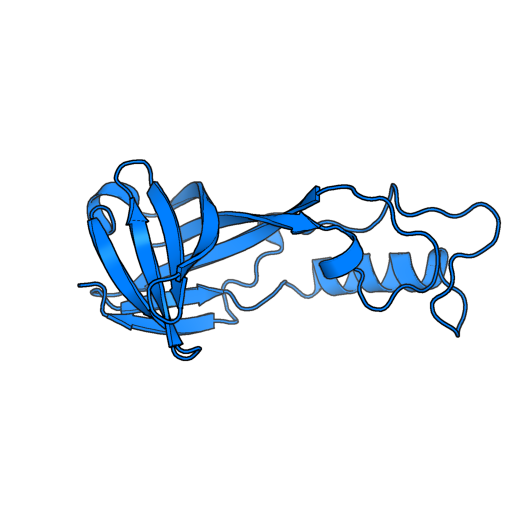SP A 1 103 ? 11.660 -10.107 -11.504 1.00 98.00 103 ASP A N 1
ATOM 816 C CA . ASP A 1 103 ? 11.661 -10.722 -12.831 1.00 98.00 103 ASP A CA 1
ATOM 817 C C . ASP A 1 103 ? 11.278 -9.723 -13.924 1.00 98.00 103 ASP A C 1
ATOM 819 O O . ASP A 1 103 ? 11.919 -9.699 -14.979 1.00 98.00 103 ASP A O 1
ATOM 823 N N . TRP A 1 104 ? 10.334 -8.820 -13.641 1.00 97.69 104 TRP A N 1
ATOM 824 C CA . TRP A 1 104 ? 10.061 -7.676 -14.509 1.00 97.69 104 TRP A CA 1
ATOM 825 C C . TRP A 1 104 ? 11.307 -6.798 -14.673 1.00 97.69 104 TRP A C 1
ATOM 827 O O . TRP A 1 104 ? 11.713 -6.514 -15.797 1.00 97.69 104 TRP A O 1
ATOM 837 N N . LYS A 1 105 ? 12.000 -6.446 -13.577 1.00 96.69 105 LYS A N 1
ATOM 838 C CA . LYS A 1 105 ? 13.238 -5.645 -13.647 1.00 96.69 105 LYS A CA 1
ATOM 839 C C . LYS A 1 105 ? 14.310 -6.325 -14.500 1.00 96.69 105 LYS A C 1
ATOM 841 O O . LYS A 1 105 ? 14.908 -5.679 -15.355 1.00 96.69 105 LYS A O 1
ATOM 846 N N . LYS A 1 106 ? 14.528 -7.633 -14.329 1.00 96.88 106 LYS A N 1
ATOM 847 C CA . LYS A 1 106 ? 15.495 -8.405 -15.134 1.00 96.88 106 LYS A CA 1
ATOM 848 C C . LYS A 1 106 ? 15.128 -8.472 -16.615 1.00 96.88 106 LYS A C 1
ATOM 850 O O . LYS A 1 106 ? 16.028 -8.542 -17.452 1.00 96.88 106 LYS A O 1
ATOM 855 N N . SER A 1 107 ? 13.838 -8.476 -16.933 1.00 96.62 107 SER A N 1
ATOM 856 C CA . SER A 1 107 ? 13.336 -8.596 -18.305 1.00 96.62 107 SER A CA 1
ATOM 857 C C . SER A 1 107 ? 13.280 -7.248 -19.026 1.00 96.62 107 SER A C 1
ATOM 859 O O . SER A 1 107 ? 13.508 -7.188 -20.236 1.00 96.62 107 SER A O 1
ATOM 861 N N . ASN A 1 108 ? 13.028 -6.164 -18.286 1.00 96.94 108 ASN A N 1
ATOM 862 C CA . ASN A 1 108 ? 12.704 -4.857 -18.853 1.00 96.94 108 ASN A CA 1
ATOM 863 C C . ASN A 1 108 ? 13.824 -3.828 -18.688 1.00 96.94 108 ASN A C 1
ATOM 865 O O . ASN A 1 108 ? 13.885 -2.895 -19.486 1.00 96.94 108 ASN A O 1
ATOM 869 N N . LEU A 1 109 ? 14.720 -3.987 -17.707 1.00 97.00 109 LEU A N 1
ATOM 870 C CA . LEU A 1 109 ? 15.751 -2.995 -17.400 1.00 97.00 109 LEU A CA 1
ATOM 871 C C . LEU A 1 109 ? 17.162 -3.443 -17.794 1.00 97.00 109 LEU A C 1
ATOM 873 O O . LEU A 1 109 ? 17.516 -4.628 -17.801 1.00 97.00 109 LEU A O 1
ATOM 877 N N . THR A 1 110 ? 17.998 -2.466 -18.128 1.00 96.44 110 THR A N 1
ATOM 878 C CA . THR A 1 110 ? 19.454 -2.617 -18.207 1.00 96.44 110 THR A CA 1
ATOM 879 C C . THR A 1 110 ? 20.063 -2.678 -16.803 1.00 96.44 110 THR A C 1
ATOM 881 O O . THR A 1 110 ? 19.401 -2.395 -15.803 1.00 96.44 110 THR A O 1
ATOM 884 N N . ILE A 1 111 ? 21.364 -2.968 -16.718 1.00 94.06 111 ILE A N 1
ATOM 885 C CA . ILE A 1 111 ? 22.123 -2.914 -15.456 1.00 94.06 111 ILE A CA 1
ATOM 886 C C . ILE A 1 111 ? 22.147 -1.517 -14.806 1.00 94.06 111 ILE A C 1
ATOM 888 O O . ILE A 1 111 ? 22.504 -1.390 -13.640 1.00 94.06 111 ILE A O 1
ATOM 892 N N . TYR A 1 112 ? 21.765 -0.469 -15.543 1.00 94.69 112 TYR A N 1
ATOM 893 C CA . TYR A 1 112 ? 21.701 0.913 -15.063 1.00 94.69 112 TYR A CA 1
ATOM 894 C C . TYR A 1 112 ? 20.278 1.357 -14.692 1.00 94.69 112 TYR A 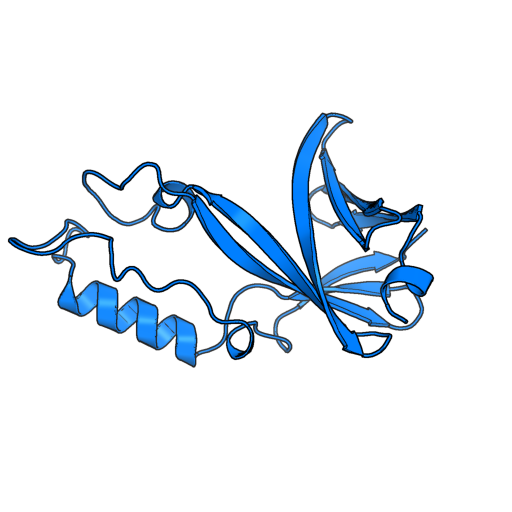C 1
ATOM 896 O O . TYR A 1 112 ? 20.049 2.553 -14.498 1.00 94.69 112 TYR A O 1
ATOM 904 N N . ASN A 1 113 ? 19.336 0.409 -14.602 1.00 95.06 113 ASN A N 1
ATOM 905 C CA . ASN A 1 113 ? 17.903 0.615 -14.381 1.00 95.06 113 ASN A CA 1
ATOM 906 C C . ASN A 1 113 ? 17.192 1.450 -15.458 1.00 95.06 113 ASN A C 1
ATOM 908 O O . ASN A 1 113 ? 16.131 2.012 -15.198 1.00 95.06 113 ASN A O 1
ATOM 912 N N . THR A 1 114 ? 17.745 1.545 -16.666 1.00 95.81 114 THR A N 1
ATOM 913 C CA . THR A 1 114 ? 17.037 2.143 -17.808 1.00 95.81 114 THR A CA 1
ATOM 914 C C . THR A 1 114 ? 16.197 1.091 -18.520 1.00 95.81 114 THR A C 1
ATOM 916 O O . THR A 1 114 ? 16.594 -0.073 -18.559 1.00 95.81 114 THR A O 1
ATOM 919 N N . LEU A 1 115 ? 15.063 1.480 -19.106 1.00 95.25 115 LEU A N 1
ATOM 920 C CA . LEU A 1 115 ? 14.277 0.583 -19.960 1.00 95.25 115 LEU A CA 1
ATOM 921 C C . LEU A 1 115 ? 15.114 0.101 -21.156 1.00 95.25 115 LEU A C 1
ATOM 923 O O . LEU A 1 115 ? 15.868 0.872 -21.754 1.00 95.25 115 LEU A O 1
ATOM 927 N N . ARG A 1 116 ? 14.999 -1.188 -21.484 1.00 95.31 116 ARG A N 1
ATOM 928 C CA . ARG A 1 116 ? 15.563 -1.773 -22.708 1.00 95.31 116 ARG A CA 1
ATOM 929 C C . ARG A 1 116 ? 14.771 -1.317 -23.933 1.00 95.31 116 ARG A C 1
ATOM 931 O O . ARG A 1 116 ? 13.612 -0.928 -23.826 1.00 95.31 116 ARG A O 1
ATOM 938 N N . GLU A 1 117 ? 15.393 -1.410 -25.104 1.00 94.19 117 GLU A N 1
ATOM 939 C CA . GLU A 1 117 ? 14.730 -1.115 -26.374 1.00 94.19 117 GLU A CA 1
ATOM 940 C C . GLU A 1 117 ? 13.459 -1.966 -26.547 1.00 94.19 117 GLU A C 1
ATOM 942 O O . GLU A 1 117 ? 13.456 -3.167 -26.268 1.00 94.19 117 GLU A O 1
ATOM 947 N N . GLY A 1 118 ? 12.361 -1.319 -26.951 1.00 93.25 118 GLY A N 1
ATOM 948 C CA . GLY A 1 118 ? 11.052 -1.957 -27.117 1.00 93.25 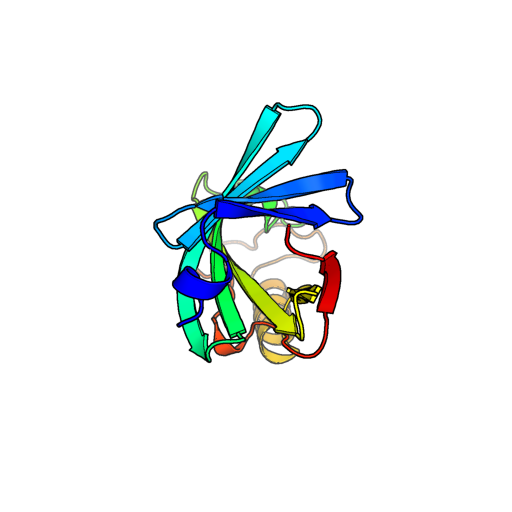118 GLY A CA 1
ATOM 949 C C . GLY A 1 118 ? 10.320 -2.315 -25.816 1.00 93.25 118 GLY A C 1
ATOM 950 O O . GLY A 1 118 ? 9.276 -2.959 -25.881 1.00 93.25 118 GLY A O 1
ATOM 951 N N . LYS A 1 119 ? 10.840 -1.933 -24.641 1.00 94.50 119 LYS A N 1
ATOM 952 C CA . LYS A 1 119 ? 10.173 -2.121 -23.343 1.00 94.50 119 LYS A CA 1
ATOM 953 C C . LYS A 1 119 ? 9.603 -0.810 -22.813 1.00 94.50 119 LYS A C 1
ATOM 955 O O . LYS A 1 119 ? 10.179 0.256 -23.015 1.00 94.50 119 LYS A O 1
ATOM 960 N N . ASP A 1 120 ? 8.505 -0.917 -22.074 1.00 92.88 120 ASP A N 1
ATOM 961 C CA . ASP A 1 120 ? 7.843 0.202 -21.411 1.00 92.88 120 ASP A CA 1
ATOM 962 C C . ASP A 1 120 ? 7.390 -0.163 -19.981 1.00 92.88 120 ASP A C 1
ATOM 964 O O . ASP A 1 120 ? 7.774 -1.198 -19.422 1.00 92.88 120 ASP A O 1
ATOM 968 N N . MET A 1 121 ? 6.609 0.735 -19.374 1.00 94.75 121 MET A N 1
ATOM 969 C CA . MET A 1 121 ? 6.103 0.621 -18.005 1.00 94.75 121 MET A CA 1
ATOM 970 C C . MET A 1 121 ? 4.709 -0.019 -17.904 1.00 94.75 121 MET A C 1
ATOM 972 O O . MET A 1 121 ? 4.212 -0.172 -16.791 1.00 94.75 121 MET A O 1
ATOM 976 N N . SER A 1 122 ? 4.066 -0.388 -19.018 1.00 91.88 122 SER A N 1
ATOM 977 C CA . SER A 1 122 ? 2.675 -0.876 -19.030 1.00 91.88 122 SER A CA 1
ATOM 978 C C . SER A 1 122 ? 2.488 -2.173 -18.233 1.00 91.88 122 SER A C 1
ATOM 980 O O . SER A 1 122 ? 1.453 -2.381 -17.606 1.00 91.88 122 SER A O 1
ATOM 982 N N . GLU A 1 123 ? 3.526 -3.010 -18.194 1.00 93.38 123 GLU A N 1
ATOM 983 C CA . GLU A 1 123 ? 3.562 -4.271 -17.445 1.00 93.38 123 GLU A CA 1
ATOM 984 C C . GLU A 1 123 ? 4.203 -4.131 -16.053 1.00 93.38 123 GLU A C 1
ATOM 986 O O . GLU A 1 123 ? 4.523 -5.143 -15.423 1.00 93.38 123 GLU A O 1
ATOM 991 N N . TYR A 1 124 ? 4.452 -2.904 -15.570 1.00 95.81 124 TYR A N 1
ATOM 992 C CA . TYR A 1 124 ? 5.074 -2.704 -14.259 1.00 95.81 124 TYR A CA 1
ATOM 993 C C . TYR A 1 124 ? 4.239 -3.398 -13.164 1.00 95.81 124 TYR A C 1
ATOM 995 O O . TYR A 1 124 ? 3.041 -3.123 -13.045 1.00 95.81 124 TYR A O 1
ATOM 1003 N N . PRO A 1 125 ? 4.830 -4.288 -12.340 1.00 96.56 125 PRO A N 1
ATOM 1004 C CA . PRO A 1 125 ? 4.062 -5.065 -11.378 1.00 96.56 125 PRO A CA 1
ATOM 1005 C C . PRO A 1 125 ? 3.433 -4.184 -10.304 1.00 96.56 125 PRO A C 1
ATOM 1007 O O . PRO A 1 125 ? 4.124 -3.606 -9.468 1.00 96.56 125 PRO A O 1
ATOM 1010 N N . ILE A 1 126 ? 2.103 -4.136 -10.300 1.00 95.88 126 ILE A N 1
ATOM 1011 C CA . ILE A 1 126 ? 1.308 -3.559 -9.216 1.00 95.88 126 ILE A CA 1
ATOM 1012 C C . ILE A 1 126 ? 0.939 -4.685 -8.247 1.00 95.88 126 ILE A C 1
ATOM 1014 O O . ILE A 1 126 ? 0.603 -5.785 -8.706 1.00 95.88 126 ILE A O 1
ATOM 1018 N N . PRO A 1 127 ? 1.060 -4.461 -6.927 1.00 95.69 127 PRO A N 1
ATOM 1019 C CA . PRO A 1 127 ? 0.758 -5.482 -5.939 1.00 95.69 127 PRO A CA 1
ATOM 1020 C C . PRO A 1 127 ? -0.711 -5.880 -6.009 1.00 95.69 127 PRO A C 1
ATOM 1022 O O . PRO A 1 127 ? -1.600 -5.033 -6.124 1.00 95.69 127 PRO A O 1
ATOM 1025 N N . LEU A 1 128 ? -0.946 -7.181 -5.917 1.00 95.75 128 LEU A N 1
ATOM 1026 C CA . LEU A 1 128 ? -2.262 -7.745 -5.677 1.00 95.75 128 LEU A CA 1
ATOM 1027 C C . LEU A 1 128 ? -2.540 -7.758 -4.177 1.00 95.75 128 LEU A C 1
ATOM 1029 O O . LEU A 1 128 ? -1.655 -7.560 -3.341 1.00 95.75 128 LEU A O 1
ATOM 1033 N N . ILE A 1 129 ? -3.790 -7.991 -3.813 1.00 95.31 129 ILE A N 1
ATOM 1034 C CA . ILE A 1 129 ? -4.162 -7.939 -2.410 1.00 95.31 129 ILE A CA 1
ATOM 1035 C C . ILE A 1 129 ? -3.614 -9.105 -1.597 1.00 95.31 129 ILE A C 1
ATOM 1037 O O . ILE A 1 129 ? -3.114 -8.914 -0.492 1.00 95.31 129 ILE A O 1
ATOM 1041 N N . GLU A 1 130 ? -3.651 -10.297 -2.166 1.00 94.88 130 GLU A N 1
ATOM 1042 C CA . GLU A 1 130 ? -3.041 -11.503 -1.623 1.00 94.88 130 GLU A CA 1
ATOM 1043 C C . GLU A 1 130 ? -1.519 -11.363 -1.457 1.00 94.88 130 GLU A C 1
ATOM 1045 O O . GLU A 1 130 ? -0.880 -12.167 -0.778 1.00 94.88 130 GLU A O 1
ATOM 1050 N N . GLU A 1 131 ? -0.926 -10.327 -2.056 1.00 96.75 131 GLU A N 1
ATOM 1051 C CA . GLU A 1 131 ? 0.484 -10.000 -1.928 1.00 96.75 131 GLU A CA 1
ATOM 1052 C C . GLU A 1 131 ? 0.779 -8.984 -0.815 1.00 96.75 131 GLU A C 1
ATOM 1054 O O . GLU A 1 131 ? 1.947 -8.664 -0.597 1.00 96.75 131 GLU A O 1
ATOM 1059 N N . VAL A 1 132 ? -0.220 -8.506 -0.069 1.00 96.94 132 VAL A N 1
ATOM 1060 C CA . VAL A 1 132 ? -0.004 -7.725 1.158 1.00 96.94 132 VAL A CA 1
ATOM 1061 C C . VAL A 1 132 ? 0.581 -8.630 2.248 1.00 96.94 132 VAL A C 1
ATOM 1063 O O . VAL A 1 132 ? 0.043 -9.692 2.558 1.00 96.94 132 VAL A O 1
ATOM 1066 N N . ASP A 1 133 ? 1.701 -8.219 2.851 1.00 96.31 133 ASP A N 1
ATOM 1067 C CA . ASP A 1 133 ? 2.369 -9.018 3.883 1.00 96.31 133 ASP A CA 1
ATOM 1068 C C . ASP A 1 133 ? 1.725 -8.804 5.260 1.00 96.31 133 ASP A C 1
ATOM 1070 O O . ASP A 1 133 ? 2.097 -7.908 6.019 1.00 96.31 133 ASP A O 1
ATOM 1074 N N . ASN A 1 134 ? 0.755 -9.656 5.590 1.00 92.06 134 ASN A N 1
ATOM 1075 C CA . ASN A 1 134 ? 0.037 -9.619 6.866 1.00 92.06 134 ASN A CA 1
ATOM 1076 C C . ASN A 1 134 ? 0.890 -10.003 8.087 1.00 92.06 134 ASN A C 1
ATOM 1078 O O . ASN A 1 134 ? 0.435 -9.827 9.217 1.00 92.06 134 ASN A O 1
ATOM 1082 N N . PHE A 1 135 ? 2.105 -10.525 7.887 1.00 92.56 135 PHE A N 1
ATOM 1083 C CA . PHE A 1 135 ? 3.009 -10.906 8.975 1.00 92.56 135 PHE A CA 1
ATOM 1084 C C . PHE A 1 135 ? 4.067 -9.840 9.258 1.00 92.56 135 PHE A C 1
ATOM 1086 O O . PHE A 1 135 ? 4.617 -9.800 10.359 1.00 92.56 135 PHE A O 1
ATOM 1093 N N . ASN A 1 136 ? 4.346 -8.967 8.290 1.00 95.00 136 ASN A N 1
ATOM 1094 C CA . ASN A 1 136 ? 5.230 -7.828 8.476 1.00 95.00 136 ASN A CA 1
ATOM 1095 C C . ASN A 1 136 ? 4.413 -6.577 8.811 1.00 95.00 136 ASN A C 1
ATOM 1097 O O . ASN A 1 136 ? 3.887 -5.925 7.911 1.00 95.00 136 ASN A O 1
ATOM 1101 N N . THR A 1 137 ? 4.299 -6.226 10.093 1.00 95.12 137 THR A N 1
ATOM 1102 C CA . THR A 1 137 ? 3.465 -5.100 10.540 1.00 95.12 137 THR A CA 1
ATOM 1103 C C . THR A 1 137 ? 4.259 -4.008 11.256 1.00 95.12 137 THR A C 1
ATOM 1105 O O . THR A 1 137 ? 5.272 -4.242 11.914 1.00 95.12 137 THR A O 1
ATOM 1108 N N . ILE A 1 138 ? 3.766 -2.774 11.142 1.00 94.50 138 ILE A N 1
ATOM 1109 C CA . ILE A 1 138 ? 4.194 -1.607 11.911 1.00 94.50 138 ILE A CA 1
ATOM 1110 C C . ILE A 1 138 ? 3.075 -1.256 12.886 1.00 94.50 138 ILE A C 1
ATOM 1112 O O . ILE A 1 138 ? 1.927 -1.035 12.495 1.00 94.50 138 ILE A O 1
ATOM 1116 N N . LYS A 1 139 ? 3.420 -1.142 14.167 1.00 95.06 139 LYS A N 1
ATOM 1117 C CA . LYS A 1 139 ? 2.481 -0.713 15.207 1.00 95.06 139 LYS A CA 1
ATOM 1118 C C . LYS A 1 139 ? 2.201 0.777 15.067 1.00 95.06 139 LYS A C 1
ATOM 1120 O O . LYS A 1 139 ? 3.125 1.577 15.147 1.00 95.06 139 LYS A O 1
ATOM 1125 N N . PHE A 1 140 ? 0.936 1.149 14.886 1.00 93.31 140 PHE A N 1
ATOM 1126 C CA . PHE A 1 140 ? 0.530 2.553 14.813 1.00 93.31 140 PHE A CA 1
ATOM 1127 C C . PHE A 1 140 ? 0.280 3.116 16.206 1.00 93.31 140 PHE A C 1
ATOM 1129 O O . PHE A 1 140 ? 0.805 4.165 16.545 1.00 93.31 140 PHE A O 1
ATOM 1136 N N . GLY A 1 141 ? -0.476 2.400 17.035 1.00 93.06 141 GLY A N 1
ATOM 1137 C CA . GLY A 1 141 ? -0.831 2.847 18.381 1.00 93.06 141 GLY A CA 1
ATOM 1138 C C . GLY A 1 141 ? -2.263 2.473 18.730 1.00 93.06 141 GLY A C 1
ATOM 1139 O O . GLY A 1 141 ? -2.853 1.602 18.100 1.00 93.06 141 GLY A O 1
ATOM 1140 N N . THR A 1 142 ? -2.837 3.122 19.736 1.00 95.25 142 THR A N 1
ATOM 1141 C CA . THR A 1 142 ? -4.227 2.878 20.149 1.00 95.25 142 THR A CA 1
ATOM 1142 C C . THR A 1 142 ? -5.170 3.841 19.433 1.00 95.25 142 THR A C 1
ATOM 1144 O O . THR A 1 142 ? -4.939 5.050 19.470 1.00 95.25 142 THR A O 1
ATOM 1147 N N . LEU A 1 143 ? -6.239 3.318 18.826 1.00 94.94 143 LEU A N 1
ATOM 1148 C CA . LEU A 1 143 ? -7.337 4.119 18.285 1.00 94.94 143 LEU A CA 1
ATOM 1149 C C . LEU A 1 143 ? -8.041 4.888 19.407 1.00 94.94 143 LEU A C 1
ATOM 1151 O O . LEU A 1 143 ? -8.395 4.304 20.433 1.00 94.94 143 LEU A O 1
ATOM 1155 N N . ARG A 1 144 ? -8.268 6.180 19.184 1.00 92.31 144 ARG A N 1
ATOM 1156 C CA . ARG A 1 144 ? -8.972 7.094 20.089 1.00 92.31 144 ARG A CA 1
ATOM 1157 C C . ARG A 1 144 ? -10.146 7.738 19.380 1.00 92.31 144 ARG A C 1
ATOM 1159 O O . ARG A 1 144 ? -9.967 8.096 18.195 1.00 92.31 144 ARG A O 1
#

pLDDT: mean 94.99, std 2.62, range [82.75, 98.19]

Organism: Brachyspira hyodysenteriae (strain ATCC 49526 / WA1) (NCBI:txid565034)